Protein AF-A0A7K4CZM6-F1 (afdb_monomer_lite)

Secondary structure (DSSP, 8-state):
--PPEEEEETTTTEEEEE-TT-HHHHHHHHHHHHHTTTS-EEEEEGGGS-TT-EETTS------

Sequence (64 aa):
MTDMMARACFNCHAYIILNAGSTRNQSAMGSFDKDHARHMVQTVAFNELDKGYVSHTRRYVQPK

Foldseek 3Di:
DPFFKWKAFPVVLEIETDDVPDPVSVVVVVVVCVVQVVTDIDIDGPVPRDPSHHYPVPDDPDDD

Structure (mmCIF, N/CA/C/O backbone):
data_AF-A0A7K4CZM6-F1
#
_entry.id   AF-A0A7K4CZM6-F1
#
loop_
_atom_site.group_PDB
_atom_site.id
_atom_site.type_symbol
_atom_site.label_atom_id
_atom_site.label_alt_id
_atom_site.label_comp_id
_atom_site.label_asym_id
_atom_site.label_entity_id
_atom_site.label_seq_id
_atom_site.pdbx_PDB_ins_code
_atom_site.Cartn_x
_atom_site.Cartn_y
_atom_site.Cartn_z
_atom_site.occupancy
_atom_site.B_iso_or_equiv
_atom_site.auth_seq_id
_atom_site.auth_comp_id
_atom_site.auth_asym_id
_atom_site.auth_atom_id
_atom_site.pdbx_PDB_model_num
ATOM 1 N N . MET A 1 1 ? -1.679 10.346 19.097 1.00 47.00 1 MET A N 1
ATOM 2 C CA . MET A 1 1 ? -1.266 9.055 18.513 1.00 47.00 1 MET A CA 1
ATOM 3 C C . MET A 1 1 ? -1.011 9.334 17.049 1.00 47.00 1 MET A C 1
ATOM 5 O O . MET A 1 1 ? -1.854 9.973 16.441 1.00 47.00 1 MET A O 1
ATOM 9 N N . THR A 1 2 ? 0.168 9.022 16.525 1.00 57.00 2 THR A N 1
ATOM 10 C CA . THR A 1 2 ? 0.453 9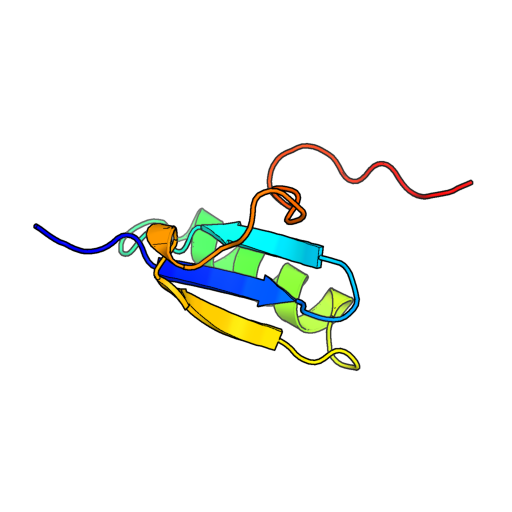.231 15.101 1.00 57.00 2 THR A CA 1
ATOM 11 C C . THR A 1 2 ? -0.231 8.103 14.347 1.00 57.00 2 THR A C 1
ATOM 13 O O . THR A 1 2 ? 0.172 6.949 14.493 1.00 57.00 2 THR A O 1
ATOM 16 N N . ASP A 1 3 ? -1.297 8.412 13.616 1.00 66.62 3 ASP A N 1
ATOM 17 C CA . ASP A 1 3 ? -1.999 7.403 12.833 1.00 66.62 3 ASP A CA 1
ATOM 18 C C . ASP A 1 3 ? -1.039 6.830 11.784 1.00 66.62 3 ASP A C 1
ATOM 20 O O . ASP A 1 3 ? -0.403 7.562 11.020 1.00 66.62 3 ASP A O 1
ATOM 24 N N . MET A 1 4 ? -0.862 5.506 11.802 1.00 80.88 4 MET A N 1
ATOM 25 C CA . MET A 1 4 ? -0.022 4.820 10.825 1.00 80.88 4 MET A CA 1
ATOM 26 C C . MET A 1 4 ? -0.677 4.949 9.457 1.00 80.88 4 MET A C 1
ATOM 28 O O . MET A 1 4 ? -1.780 4.452 9.240 1.00 80.88 4 MET A O 1
ATOM 32 N N . MET A 1 5 ? 0.010 5.608 8.533 1.00 86.75 5 MET A N 1
ATOM 33 C CA . MET A 1 5 ? -0.463 5.755 7.163 1.00 86.75 5 MET A CA 1
ATOM 34 C C . MET A 1 5 ? -0.084 4.516 6.353 1.00 86.75 5 MET A C 1
ATOM 36 O O . MET A 1 5 ? 0.949 3.891 6.593 1.00 86.75 5 MET A O 1
ATOM 40 N N . ALA A 1 6 ? -0.899 4.159 5.371 1.00 88.69 6 ALA 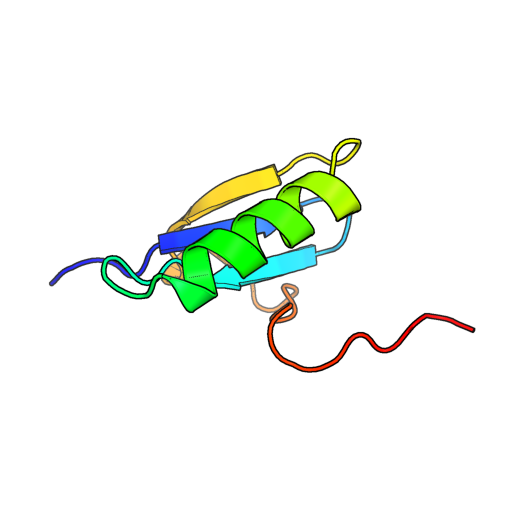A N 1
ATOM 41 C CA . ALA A 1 6 ? -0.627 3.083 4.434 1.00 88.69 6 ALA A CA 1
ATOM 42 C C . ALA A 1 6 ? -0.952 3.537 3.008 1.00 88.69 6 ALA A C 1
ATOM 44 O O . ALA A 1 6 ? -1.915 4.255 2.762 1.00 88.69 6 ALA A O 1
ATOM 45 N N . ARG A 1 7 ? -0.133 3.119 2.050 1.00 89.25 7 ARG A N 1
ATOM 46 C CA . ARG A 1 7 ? -0.377 3.297 0.619 1.00 89.25 7 ARG A CA 1
ATOM 47 C C . ARG A 1 7 ? -1.054 2.034 0.114 1.00 89.25 7 ARG A C 1
ATOM 49 O O . ARG A 1 7 ? -0.457 0.965 0.198 1.00 89.25 7 ARG A O 1
ATOM 56 N N . ALA A 1 8 ? -2.279 2.145 -0.371 1.00 90.62 8 ALA A N 1
ATOM 57 C CA . ALA A 1 8 ? -3.094 1.009 -0.763 1.00 90.62 8 ALA A CA 1
ATOM 58 C C . ALA A 1 8 ? -3.527 1.101 -2.223 1.00 90.62 8 ALA A C 1
ATOM 60 O O . ALA A 1 8 ? -3.882 2.167 -2.716 1.00 90.62 8 ALA A O 1
ATOM 61 N N . CYS A 1 9 ? -3.476 -0.034 -2.911 1.00 90.94 9 CYS A N 1
ATOM 62 C CA . CYS A 1 9 ? -3.948 -0.223 -4.269 1.00 90.94 9 CYS A CA 1
ATOM 63 C C . CYS A 1 9 ? -5.337 -0.866 -4.229 1.00 90.94 9 CYS A C 1
ATOM 65 O O . CYS A 1 9 ? -5.465 -2.023 -3.821 1.00 90.94 9 CYS A O 1
ATOM 67 N N . PHE A 1 10 ? -6.350 -0.148 -4.708 1.00 87.62 10 PHE A N 1
ATOM 68 C CA . PHE A 1 10 ? -7.736 -0.623 -4.753 1.00 87.62 10 PHE A CA 1
ATOM 69 C C . PHE A 1 10 ? -7.977 -1.691 -5.819 1.00 87.62 10 PHE A C 1
ATOM 71 O O . PHE A 1 10 ? -8.924 -2.452 -5.700 1.00 87.62 10 PHE A O 1
ATOM 78 N N . ASN A 1 11 ? -7.126 -1.791 -6.844 1.00 88.06 11 ASN A N 1
ATOM 79 C CA . ASN A 1 11 ? -7.271 -2.845 -7.855 1.00 88.06 11 ASN A CA 1
ATOM 80 C C . ASN A 1 11 ? -6.677 -4.177 -7.388 1.00 88.06 11 ASN A C 1
ATOM 82 O O . ASN A 1 11 ? -7.234 -5.234 -7.656 1.00 88.06 11 ASN A O 1
ATOM 86 N N . CYS A 1 12 ? -5.523 -4.135 -6.718 1.00 87.00 12 CYS A N 1
ATOM 87 C CA . CYS A 1 12 ? -4.804 -5.339 -6.287 1.00 87.00 12 CYS A CA 1
ATOM 88 C C . CYS A 1 12 ? -5.151 -5.761 -4.860 1.00 87.00 12 CYS A C 1
ATOM 90 O O . CYS A 1 12 ? -4.656 -6.790 -4.408 1.00 87.00 12 CYS A O 1
ATOM 92 N N . HIS A 1 13 ? -5.926 -4.940 -4.143 1.00 88.31 13 HIS A N 1
ATOM 93 C CA . HIS A 1 13 ? -6.170 -5.074 -2.708 1.00 88.31 13 HIS A CA 1
ATOM 94 C C . HIS A 1 13 ? -4.847 -5.275 -1.953 1.00 88.31 13 HIS A C 1
ATOM 96 O O . HIS A 1 13 ? -4.704 -6.161 -1.118 1.00 88.31 13 HIS A O 1
ATOM 102 N N . ALA A 1 14 ? -3.834 -4.477 -2.293 1.00 88.31 14 ALA A N 1
ATOM 103 C CA . ALA A 1 14 ? -2.495 -4.576 -1.722 1.00 88.31 14 ALA A CA 1
ATOM 104 C C . ALA A 1 14 ? -2.132 -3.273 -1.019 1.00 88.31 14 ALA A C 1
ATOM 106 O O . ALA A 1 14 ? -2.492 -2.205 -1.508 1.00 88.31 14 ALA A O 1
ATOM 107 N N . TYR A 1 15 ? -1.411 -3.333 0.099 1.00 89.44 15 TYR A N 1
ATOM 108 C CA . TYR A 1 15 ? -0.991 -2.128 0.818 1.00 89.44 15 TYR A CA 1
ATOM 109 C C . TYR A 1 15 ? 0.454 -2.186 1.306 1.00 89.44 15 TYR A C 1
ATOM 111 O O . TYR A 1 15 ? 0.976 -3.247 1.637 1.00 89.44 15 TYR A O 1
ATOM 119 N N . ILE A 1 16 ? 1.095 -1.028 1.417 1.00 88.69 16 ILE A N 1
ATOM 120 C CA . ILE A 1 16 ? 2.391 -0.858 2.069 1.00 88.69 16 ILE A CA 1
ATOM 121 C C . ILE A 1 16 ? 2.269 0.188 3.177 1.00 88.69 16 ILE A C 1
ATOM 123 O O . ILE A 1 16 ? 1.778 1.293 2.961 1.00 88.69 16 ILE A O 1
ATOM 127 N N . ILE A 1 17 ? 2.695 -0.167 4.390 1.00 87.31 17 ILE A N 1
ATOM 128 C CA . ILE A 1 17 ? 2.693 0.759 5.530 1.00 87.31 17 ILE A CA 1
ATOM 129 C C . ILE A 1 17 ? 3.740 1.840 5.282 1.00 87.31 17 ILE A C 1
ATOM 131 O O . ILE A 1 17 ? 4.875 1.524 4.931 1.00 87.31 17 ILE A O 1
ATOM 135 N N . LEU A 1 18 ? 3.362 3.093 5.496 1.00 84.56 18 LEU A N 1
ATOM 136 C CA . LEU A 1 18 ? 4.225 4.258 5.403 1.00 84.56 18 LEU A CA 1
ATOM 137 C C . LEU A 1 18 ? 4.850 4.516 6.768 1.00 84.56 18 LEU A C 1
ATOM 139 O O . LEU A 1 18 ? 4.160 4.871 7.722 1.00 84.56 18 LEU A O 1
ATOM 143 N N . ASN A 1 19 ? 6.164 4.329 6.866 1.00 79.94 19 ASN A N 1
ATOM 144 C CA . ASN A 1 19 ? 6.890 4.575 8.106 1.00 79.94 19 ASN A CA 1
ATOM 145 C C . ASN A 1 19 ? 7.737 5.844 7.966 1.00 79.94 19 ASN A C 1
ATOM 147 O O . ASN A 1 19 ? 8.795 5.833 7.326 1.00 79.94 19 ASN A O 1
ATOM 151 N N . ALA A 1 20 ? 7.243 6.946 8.539 1.00 63.38 20 ALA A N 1
ATOM 152 C CA . ALA A 1 20 ? 7.903 8.245 8.515 1.00 63.38 20 ALA A CA 1
ATOM 153 C C . ALA A 1 20 ? 9.224 8.168 9.301 1.00 63.38 20 ALA A C 1
ATOM 155 O O . ALA A 1 20 ? 9.238 8.210 10.526 1.00 63.38 20 ALA A O 1
ATOM 156 N N . GLY A 1 21 ? 10.336 7.994 8.582 1.00 66.88 21 GLY A N 1
ATOM 157 C CA . GLY A 1 21 ? 11.679 7.861 9.158 1.00 66.88 21 GLY A CA 1
ATOM 158 C C . GLY A 1 21 ? 12.500 6.695 8.603 1.00 66.88 21 GLY A C 1
ATOM 159 O O . GLY A 1 21 ? 13.695 6.616 8.867 1.00 66.88 21 GLY A O 1
ATOM 160 N N . SER A 1 22 ? 11.905 5.805 7.799 1.00 72.19 22 SER A N 1
ATOM 161 C CA . SER A 1 22 ? 12.636 4.698 7.172 1.00 72.19 22 SER A CA 1
ATOM 162 C C . SER A 1 22 ? 12.924 4.971 5.693 1.00 72.19 22 SER A C 1
ATOM 164 O O . SER A 1 22 ? 12.035 4.896 4.848 1.00 72.19 22 SER A O 1
ATOM 166 N N . THR A 1 23 ? 14.189 5.206 5.342 1.00 70.38 23 THR A N 1
ATOM 167 C CA . THR A 1 23 ? 14.641 5.333 3.940 1.00 70.38 23 THR A CA 1
ATOM 168 C C . THR A 1 23 ? 14.358 4.077 3.114 1.00 70.38 23 THR A C 1
ATOM 170 O O . THR A 1 23 ? 13.982 4.166 1.949 1.00 70.38 23 THR A O 1
ATOM 173 N N . ARG A 1 24 ? 14.444 2.888 3.723 1.00 71.44 24 ARG A N 1
ATOM 174 C CA . ARG A 1 24 ? 14.093 1.618 3.061 1.00 71.44 24 ARG A CA 1
ATOM 175 C C . ARG A 1 24 ? 12.611 1.551 2.671 1.00 71.44 24 ARG A C 1
ATOM 177 O O . ARG A 1 24 ? 12.271 0.927 1.669 1.00 71.44 24 ARG A O 1
ATOM 184 N N . ASN A 1 25 ? 11.740 2.197 3.446 1.00 78.50 25 ASN A N 1
ATOM 185 C CA . ASN A 1 25 ? 10.313 2.281 3.160 1.00 78.50 25 ASN A CA 1
ATOM 186 C C . ASN A 1 25 ? 10.029 3.202 1.967 1.00 78.50 25 ASN A C 1
ATOM 188 O O . ASN A 1 25 ? 9.241 2.830 1.106 1.00 78.50 25 ASN A O 1
ATOM 192 N N . GLN A 1 26 ? 10.745 4.325 1.849 1.00 74.94 26 GLN A N 1
ATOM 193 C CA . GLN A 1 26 ? 10.619 5.232 0.702 1.00 74.94 26 GLN A CA 1
ATOM 194 C C . GLN A 1 26 ? 10.953 4.542 -0.627 1.00 74.94 26 GLN A C 1
ATOM 196 O O . GLN A 1 26 ? 10.204 4.674 -1.593 1.00 74.94 26 GLN A O 1
ATOM 201 N N . SER A 1 27 ? 12.025 3.745 -0.676 1.00 82.44 27 SER A N 1
ATOM 202 C CA . SER A 1 27 ? 12.347 2.971 -1.883 1.00 82.44 27 SER A CA 1
ATOM 203 C C . SER A 1 27 ? 11.263 1.941 -2.211 1.00 82.44 27 SER A C 1
ATOM 205 O O . SER A 1 27 ? 10.888 1.792 -3.371 1.00 82.44 27 SER A O 1
ATOM 207 N N . ALA A 1 28 ? 10.722 1.259 -1.196 1.00 81.25 28 ALA A N 1
ATOM 208 C CA . ALA A 1 28 ? 9.648 0.287 -1.380 1.00 81.25 28 ALA A CA 1
ATOM 209 C C . ALA A 1 28 ? 8.330 0.938 -1.841 1.00 81.25 28 ALA A C 1
ATOM 211 O O . ALA A 1 28 ? 7.632 0.350 -2.659 1.00 81.25 28 ALA A O 1
ATOM 212 N N . MET A 1 29 ? 8.017 2.158 -1.386 1.00 83.44 29 MET A N 1
ATOM 213 C CA . MET A 1 29 ? 6.903 2.952 -1.920 1.00 83.44 29 MET A CA 1
ATOM 214 C C . MET A 1 29 ? 7.115 3.293 -3.391 1.00 83.44 29 MET A C 1
ATOM 216 O O . MET A 1 29 ? 6.192 3.167 -4.184 1.00 83.44 29 MET A O 1
ATOM 220 N N . GLY A 1 30 ? 8.332 3.702 -3.763 1.00 83.00 30 GLY A N 1
ATOM 221 C CA . GLY A 1 30 ? 8.666 4.004 -5.151 1.00 83.00 30 GLY A CA 1
ATOM 222 C C . GLY A 1 30 ? 8.492 2.791 -6.065 1.00 83.00 30 GLY A C 1
ATOM 223 O O . GLY A 1 30 ? 7.962 2.928 -7.163 1.00 83.00 30 GLY A O 1
ATOM 224 N N . SER A 1 31 ? 8.894 1.600 -5.611 1.00 85.88 31 SER A N 1
AT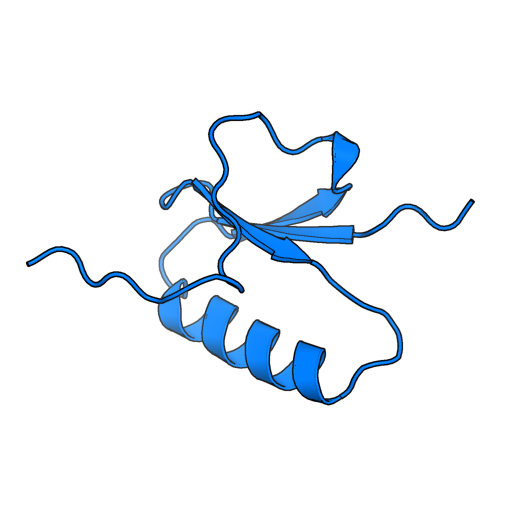OM 225 C CA . SER A 1 31 ? 8.626 0.352 -6.337 1.00 85.88 31 SER A CA 1
ATOM 226 C C . SER A 1 31 ? 7.136 0.020 -6.374 1.00 85.88 31 SER A C 1
ATOM 228 O O . SER A 1 31 ? 6.620 -0.266 -7.444 1.00 85.88 31 SER A O 1
ATOM 230 N N . PHE A 1 32 ? 6.427 0.139 -5.248 1.00 86.69 32 PHE A N 1
ATOM 231 C CA . PHE A 1 32 ? 4.985 -0.097 -5.180 1.00 86.69 32 PHE A CA 1
ATOM 232 C C . PHE A 1 32 ? 4.219 0.791 -6.168 1.00 86.69 32 PHE A C 1
ATOM 234 O O . PHE A 1 32 ? 3.434 0.283 -6.960 1.00 86.69 32 PHE A O 1
ATOM 241 N N . ASP A 1 33 ? 4.494 2.094 -6.185 1.00 85.56 33 ASP A N 1
ATOM 242 C CA . ASP A 1 33 ? 3.844 3.037 -7.096 1.00 85.56 33 ASP A CA 1
ATOM 243 C C . ASP A 1 33 ? 4.217 2.768 -8.567 1.00 85.56 33 ASP A C 1
ATOM 245 O O . ASP A 1 33 ? 3.392 2.991 -9.447 1.00 85.56 33 ASP A O 1
ATOM 249 N N . LYS A 1 34 ? 5.418 2.244 -8.858 1.00 87.06 34 LYS A N 1
ATOM 250 C CA . LYS A 1 34 ? 5.804 1.815 -10.217 1.00 87.06 34 LYS A CA 1
ATOM 251 C C . LYS A 1 34 ? 5.074 0.5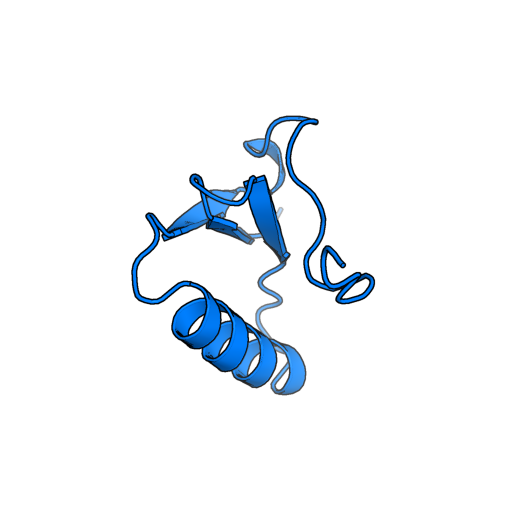47 -10.651 1.00 87.06 34 LYS A C 1
ATOM 253 O O . LYS A 1 34 ? 4.520 0.515 -11.748 1.00 87.06 34 LYS A O 1
ATOM 258 N N . ASP A 1 35 ? 5.041 -0.465 -9.790 1.00 86.31 35 ASP A N 1
ATOM 259 C CA . ASP A 1 35 ? 4.374 -1.746 -10.048 1.00 86.31 35 ASP A CA 1
ATOM 260 C C . ASP A 1 35 ? 2.853 -1.567 -10.188 1.00 86.31 35 ASP A C 1
ATOM 262 O O . ASP A 1 35 ? 2.183 -2.313 -10.900 1.00 86.31 35 ASP A O 1
ATOM 266 N N . HIS A 1 36 ? 2.311 -0.524 -9.554 1.00 87.94 36 HIS A N 1
ATOM 267 C CA . HIS A 1 36 ? 0.896 -0.166 -9.569 1.00 87.94 36 HIS A CA 1
ATOM 268 C C . HIS A 1 36 ? 0.630 1.159 -10.302 1.00 87.94 36 HIS A C 1
ATOM 270 O O . HIS A 1 36 ? -0.407 1.777 -10.079 1.00 87.94 36 HIS A O 1
ATOM 276 N N . ALA A 1 37 ? 1.512 1.589 -11.216 1.00 84.94 37 ALA A N 1
ATOM 277 C CA . ALA A 1 37 ? 1.415 2.894 -11.889 1.00 84.94 37 ALA A CA 1
ATOM 278 C C . ALA A 1 37 ? 0.123 3.086 -12.706 1.00 84.94 37 ALA A C 1
ATOM 280 O O . ALA A 1 37 ? -0.281 4.210 -12.993 1.00 84.94 37 ALA A O 1
ATOM 281 N N . ARG A 1 38 ? -0.522 1.982 -13.102 1.00 88.19 38 ARG A N 1
ATOM 282 C CA . ARG A 1 38 ? -1.804 1.958 -13.828 1.00 88.19 38 ARG A CA 1
ATOM 283 C C . ARG A 1 38 ? -3.006 1.639 -12.939 1.00 88.19 38 ARG A C 1
ATOM 285 O O . ARG A 1 38 ? -4.115 1.501 -13.447 1.00 88.19 38 ARG A O 1
ATOM 292 N N . HIS A 1 39 ? -2.795 1.471 -11.641 1.00 90.38 39 HIS A N 1
ATOM 293 C CA . HIS A 1 39 ? -3.846 1.133 -10.695 1.00 90.38 39 HIS A CA 1
ATOM 294 C C . HIS A 1 39 ? -4.256 2.355 -9.882 1.00 90.38 39 HIS A C 1
ATOM 296 O O . HIS A 1 39 ? -3.509 3.322 -9.742 1.00 90.38 39 HIS A O 1
ATOM 302 N N . MET A 1 40 ? -5.455 2.292 -9.308 1.00 88.62 40 MET A N 1
ATOM 303 C CA . MET A 1 40 ? -5.894 3.295 -8.352 1.00 88.62 40 MET A CA 1
ATOM 304 C C . MET A 1 40 ? -5.182 3.052 -7.020 1.00 88.62 40 MET A C 1
ATOM 306 O O . MET A 1 40 ? -5.477 2.085 -6.315 1.00 88.62 40 MET A O 1
ATOM 310 N N . VAL A 1 41 ? -4.222 3.920 -6.703 1.00 89.75 41 VAL A N 1
ATOM 311 C CA . VAL A 1 41 ? -3.435 3.877 -5.469 1.00 89.75 41 VAL A CA 1
ATOM 312 C C . VAL A 1 41 ? -3.708 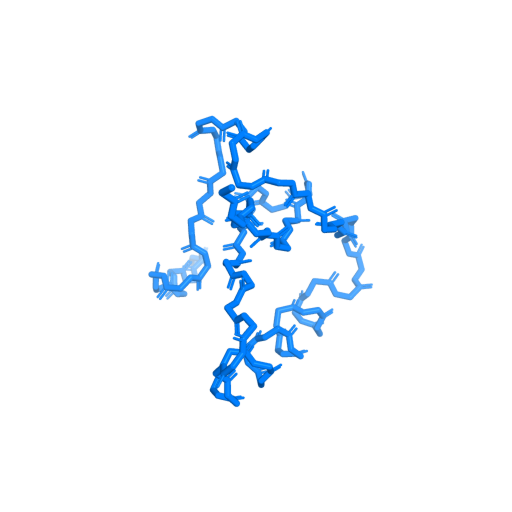5.131 -4.648 1.00 89.75 41 VAL A C 1
ATOM 314 O O . VAL A 1 41 ? -3.616 6.243 -5.165 1.00 89.75 41 VAL A O 1
ATOM 317 N N . GLN A 1 42 ? -4.001 4.970 -3.359 1.00 89.94 42 GLN A N 1
ATOM 318 C CA . GLN A 1 42 ? -4.236 6.086 -2.447 1.00 89.94 42 GLN A CA 1
ATOM 319 C C . GLN A 1 42 ? -3.551 5.858 -1.109 1.00 89.94 42 GLN A C 1
ATOM 321 O O . GLN A 1 42 ? -3.370 4.731 -0.651 1.00 89.94 42 GLN A O 1
ATOM 326 N N . THR A 1 43 ? -3.153 6.956 -0.480 1.00 90.00 43 THR A N 1
ATOM 327 C CA . THR A 1 43 ? -2.702 6.933 0.905 1.00 90.00 43 THR A CA 1
ATOM 328 C C . THR A 1 43 ? -3.919 7.059 1.811 1.00 90.00 43 THR A C 1
ATOM 330 O O . THR A 1 43 ? -4.650 8.039 1.707 1.00 90.00 43 THR A O 1
ATOM 333 N N . VAL A 1 44 ? -4.119 6.074 2.676 1.00 89.44 44 VAL A N 1
ATOM 334 C CA . VAL A 1 44 ? -5.215 6.000 3.648 1.00 89.44 44 VAL A CA 1
ATOM 335 C C . VAL A 1 44 ? -4.649 5.666 5.022 1.00 89.44 44 VAL A C 1
ATOM 337 O O . VAL A 1 44 ? -3.499 5.223 5.136 1.00 89.44 44 VAL A O 1
ATOM 340 N N . ALA A 1 45 ? -5.423 5.877 6.079 1.00 88.19 45 ALA A N 1
ATOM 341 C CA . ALA A 1 45 ? -4.990 5.449 7.398 1.00 88.19 45 ALA A CA 1
ATOM 342 C C . ALA A 1 45 ? -5.073 3.912 7.494 1.00 88.19 45 ALA A C 1
ATOM 344 O O . ALA A 1 45 ? -5.968 3.279 6.938 1.00 88.19 45 ALA A O 1
ATOM 345 N N . PHE A 1 46 ? -4.109 3.268 8.159 1.00 85.00 46 PHE A N 1
ATOM 346 C CA . PHE A 1 46 ? -4.020 1.801 8.208 1.00 85.00 46 PHE A CA 1
ATOM 347 C C . PHE A 1 46 ? -5.267 1.149 8.831 1.00 85.00 46 PHE A C 1
ATOM 349 O O . PHE A 1 46 ? -5.629 0.034 8.473 1.00 85.00 46 PHE A O 1
ATOM 356 N N . ASN A 1 47 ? -5.940 1.857 9.736 1.00 85.12 47 ASN A N 1
ATOM 357 C CA . ASN A 1 47 ? -7.208 1.450 10.343 1.00 85.12 47 ASN A CA 1
ATOM 358 C C . ASN A 1 47 ? -8.408 1.490 9.377 1.00 85.12 47 ASN A C 1
ATOM 360 O O . ASN A 1 47 ? -9.413 0.850 9.668 1.00 85.12 47 ASN A O 1
ATOM 364 N N . GLU A 1 48 ? -8.323 2.222 8.264 1.00 83.94 48 GLU A N 1
ATOM 365 C CA . GLU A 1 48 ? -9.370 2.297 7.234 1.00 83.94 48 GLU A CA 1
ATOM 366 C C . GLU A 1 48 ? -9.251 1.178 6.191 1.00 83.94 48 GLU A C 1
ATOM 368 O O . GLU A 1 48 ? -10.149 0.996 5.369 1.00 83.94 48 GLU A O 1
ATOM 373 N N . LEU A 1 49 ? -8.155 0.412 6.207 1.00 83.94 49 LEU A N 1
ATOM 374 C CA . LEU A 1 49 ? -7.991 -0.722 5.308 1.00 83.94 49 LEU A CA 1
ATOM 375 C C . LEU A 1 49 ? -8.880 -1.884 5.739 1.00 83.94 49 LEU A C 1
ATOM 377 O O . LEU A 1 49 ? -8.775 -2.404 6.850 1.00 83.94 49 LEU A O 1
ATOM 381 N N . ASP A 1 50 ? -9.729 -2.324 4.816 1.00 75.88 50 ASP A N 1
ATOM 382 C CA . ASP A 1 50 ? -10.563 -3.500 5.016 1.00 75.88 50 ASP A CA 1
ATOM 383 C C . ASP A 1 50 ? -9.712 -4.787 5.088 1.00 75.88 50 ASP A C 1
ATOM 385 O O . ASP A 1 50 ? -8.606 -4.869 4.545 1.00 75.88 50 ASP A O 1
ATOM 389 N N . LYS A 1 51 ? -10.246 -5.843 5.714 1.00 74.00 51 LYS A N 1
ATOM 390 C CA . LYS A 1 51 ? -9.580 -7.149 5.892 1.00 74.00 51 LYS A CA 1
ATOM 391 C C . LYS A 1 51 ? -9.215 -7.843 4.574 1.00 74.00 51 LYS A C 1
ATOM 393 O O . LYS A 1 51 ? -8.460 -8.811 4.593 1.00 74.00 51 LYS A O 1
ATOM 398 N N . GLY A 1 52 ? -9.748 -7.371 3.447 1.00 77.94 52 GLY A N 1
ATOM 399 C CA . GLY A 1 52 ? -9.411 -7.852 2.107 1.00 77.94 52 GLY A CA 1
ATOM 400 C C . GLY A 1 52 ? -8.040 -7.403 1.595 1.00 77.94 52 GLY A C 1
ATOM 401 O O . GLY A 1 52 ? -7.586 -7.932 0.584 1.00 77.94 52 GLY A O 1
ATOM 402 N N . TYR A 1 53 ? -7.379 -6.455 2.265 1.00 84.25 53 TYR A N 1
ATOM 403 C CA . TYR A 1 53 ? -6.087 -5.932 1.838 1.00 84.25 53 TYR A CA 1
ATOM 404 C C . TYR A 1 53 ? -4.912 -6.798 2.308 1.00 84.25 53 TYR A C 1
ATOM 406 O O . TYR A 1 53 ? -4.793 -7.155 3.480 1.00 84.25 53 TYR A O 1
ATOM 414 N N . VAL A 1 54 ? -3.984 -7.091 1.397 1.00 83.62 54 VAL A N 1
ATOM 415 C CA . VAL A 1 54 ? -2.793 -7.906 1.652 1.00 83.62 54 VAL A CA 1
ATOM 416 C C . VAL A 1 54 ? -1.553 -7.021 1.751 1.00 83.62 54 VAL A C 1
ATOM 418 O O . VAL A 1 54 ? -1.292 -6.170 0.898 1.00 83.62 54 VAL A O 1
ATOM 421 N N . SER A 1 55 ? -0.754 -7.228 2.800 1.00 79.19 55 SER A N 1
ATOM 422 C CA . SER A 1 55 ? 0.475 -6.462 3.009 1.00 79.19 55 SER A CA 1
ATOM 423 C C . SER A 1 55 ? 1.505 -6.784 1.931 1.00 79.19 55 SER A C 1
ATOM 425 O O . SER A 1 55 ? 2.079 -7.874 1.906 1.00 79.19 55 SER A O 1
ATOM 427 N N . HIS A 1 56 ? 1.828 -5.795 1.107 1.00 71.44 56 HIS A N 1
ATOM 428 C CA . HIS A 1 56 ? 2.809 -5.877 0.029 1.00 71.44 56 HIS A CA 1
ATOM 429 C C . HIS A 1 56 ? 4.254 -6.059 0.541 1.00 71.44 56 HIS A C 1
ATOM 431 O O . HIS A 1 56 ? 5.172 -6.339 -0.224 1.00 71.44 56 HIS A O 1
ATOM 437 N N . THR A 1 57 ? 4.480 -5.955 1.858 1.00 60.69 57 THR A N 1
ATOM 438 C CA . THR A 1 57 ? 5.777 -6.246 2.495 1.00 60.69 57 THR A CA 1
ATOM 439 C C . THR A 1 57 ? 6.035 -7.740 2.713 1.00 60.69 57 THR A C 1
ATOM 441 O O . THR A 1 57 ? 7.185 -8.133 2.917 1.00 60.69 57 THR A O 1
ATOM 444 N N . ARG A 1 58 ? 5.004 -8.598 2.661 1.00 44.66 58 ARG A N 1
ATOM 445 C CA . ARG A 1 58 ? 5.158 -10.053 2.792 1.00 44.66 58 ARG A CA 1
ATOM 446 C C . ARG A 1 58 ? 4.966 -10.716 1.439 1.00 44.66 58 ARG A C 1
ATOM 448 O O . ARG A 1 58 ? 3.867 -11.118 1.101 1.00 44.66 58 ARG A O 1
ATOM 455 N N . ARG A 1 59 ? 6.096 -10.905 0.752 1.00 40.97 59 ARG A N 1
ATOM 456 C CA . ARG A 1 59 ? 6.262 -11.775 -0.418 1.00 40.97 59 ARG A CA 1
ATOM 457 C C . ARG A 1 59 ? 5.358 -11.405 -1.595 1.00 40.97 59 ARG A C 1
ATOM 459 O O . ARG A 1 59 ? 4.187 -11.752 -1.641 1.00 40.97 59 ARG A O 1
ATOM 466 N N . TYR A 1 60 ? 5.992 -10.850 -2.621 1.00 40.88 60 TYR A N 1
ATOM 467 C CA . TYR A 1 60 ? 5.703 -11.215 -4.004 1.00 40.88 60 TYR A CA 1
ATOM 468 C C . TYR A 1 60 ? 5.485 -12.741 -4.098 1.00 40.88 60 TYR A C 1
ATOM 470 O O . TYR A 1 60 ? 6.436 -13.514 -4.192 1.00 40.88 60 TYR A O 1
ATOM 478 N N . VAL A 1 61 ? 4.235 -13.187 -4.007 1.00 40.59 61 VAL A N 1
ATOM 479 C CA . VAL A 1 61 ? 3.804 -14.455 -4.582 1.00 40.59 61 VAL A CA 1
ATOM 480 C C . VAL A 1 61 ? 3.270 -14.046 -5.939 1.00 40.59 61 VAL A C 1
ATOM 482 O O . VAL A 1 61 ? 2.158 -13.539 -6.046 1.00 40.59 61 VAL A O 1
ATOM 485 N N . GLN A 1 62 ? 4.126 -14.143 -6.955 1.00 37.41 62 GLN A N 1
ATOM 486 C CA . GLN A 1 62 ? 3.679 -13.987 -8.333 1.00 37.41 62 GLN A CA 1
ATOM 487 C C . GLN A 1 62 ? 2.540 -14.994 -8.569 1.00 37.41 62 GLN A C 1
ATOM 489 O O . GLN A 1 62 ? 2.728 -16.175 -8.249 1.00 37.41 62 GLN A O 1
ATOM 494 N N . PRO A 1 63 ? 1.367 -14.577 -9.076 1.00 39.97 63 PRO A N 1
ATOM 495 C CA . PRO A 1 63 ? 0.438 -15.541 -9.640 1.00 39.97 63 PRO A CA 1
ATOM 496 C C . PRO A 1 63 ? 1.144 -16.221 -10.824 1.00 39.97 63 PRO A C 1
ATOM 498 O O . PRO A 1 63 ? 1.740 -15.541 -11.660 1.00 39.97 63 PRO A O 1
ATOM 501 N N . LYS A 1 64 ? 1.159 -17.559 -10.805 1.00 36.06 64 LYS A N 1
ATOM 502 C CA . LYS A 1 64 ? 1.649 -18.397 -11.907 1.00 36.06 64 LYS A CA 1
ATOM 503 C C . LYS A 1 64 ? 0.818 -18.194 -13.165 1.00 36.06 64 LYS A C 1
ATOM 505 O O . LYS A 1 64 ? -0.407 -17.996 -13.013 1.00 36.06 64 LYS A O 1
#

Radius of gyration: 11.46 Å; chains: 1; bound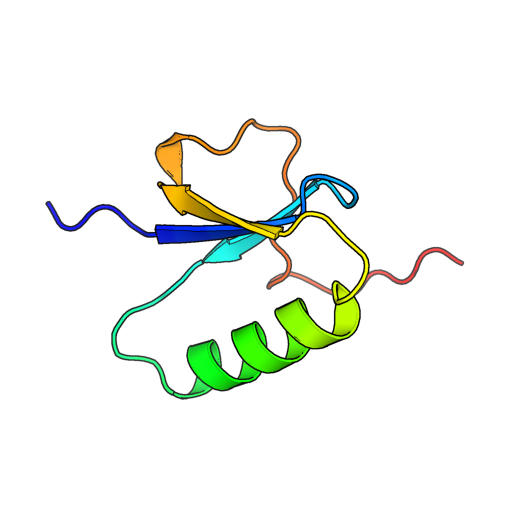ing box: 25×28×32 Å

pLDDT: mean 77.18, std 15.72, range [36.06, 90.94]